Protein AF-A0A947RIH9-F1 (afdb_monomer)

pLDDT: mean 74.1, std 16.76, range [39.69, 95.0]

Foldseek 3Di:
DVVVVVVVVVVVVVVVVVVVVVVVVVVVVVVVVVVVVVVVVVVVVVVVVVVVVVVCVVVVVVVVVVCCCVPVVDDDDPDDDDPPDDPVPPPPPPDDDDDDDDDDDDD

Radius of gyration: 37.32 Å; Cα contacts (8 Å, |Δi|>4): 9; chains: 1; bounding box: 78×44×95 Å

Sequence (107 aa):
MRFRTAVITLLIFVSLSAIHLFIYTQNINLKFKVRELKI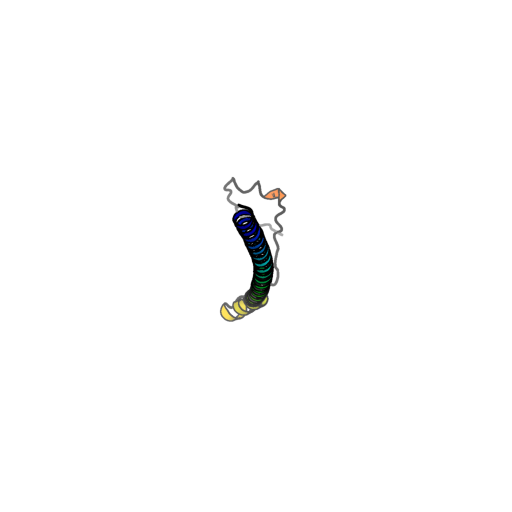QLEQIRSKNRQNGYIVAKKENLISIEQIAMRKLGMVYPEKINYIIVSQDQKQSFVGKGAQITSREPQN

Solvent-accessible surface area (backbone atoms only — not comparable to full-atom values): 6703 Å² total; per-residue (Å²): 113,70,66,63,52,52,53,52,54,50,52,51,55,53,52,52,51,53,52,53,51,51,54,52,50,50,53,52,52,51,53,52,51,54,51,50,51,51,52,53,51,51,53,52,53,51,51,50,52,53,50,50,49,54,48,52,64,68,65,27,62,70,59,49,50,55,46,39,34,71,76,67,68,49,76,84,72,94,71,85,84,80,83,81,76,60,80,88,61,75,79,73,76,88,75,70,94,72,87,84,76,91,77,88,80,87,135

Structure (mmCIF, N/CA/C/O backbone):
data_AF-A0A947RIH9-F1
#
_entry.id   AF-A0A947RIH9-F1
#
loop_
_atom_site.group_PDB
_atom_site.id
_atom_site.type_symbol
_atom_site.label_atom_id
_atom_site.label_alt_id
_atom_site.label_comp_id
_atom_site.label_asym_id
_atom_site.label_entity_id
_atom_site.label_seq_id
_atom_site.pdbx_PDB_ins_code
_atom_site.Cartn_x
_atom_site.Cartn_y
_atom_site.Cartn_z
_atom_site.occupancy
_atom_site.B_iso_or_equiv
_atom_site.auth_seq_id
_atom_site.auth_comp_id
_atom_site.auth_asym_id
_atom_site.auth_atom_id
_atom_site.pdbx_PDB_model_num
ATOM 1 N N . MET A 1 1 ? 34.014 2.894 -47.008 1.00 62.03 1 MET A N 1
ATOM 2 C CA . MET A 1 1 ? 33.035 3.768 -46.311 1.00 62.03 1 MET A CA 1
ATOM 3 C C . MET A 1 1 ? 31.741 3.050 -45.921 1.00 62.03 1 MET A C 1
ATOM 5 O O . MET A 1 1 ? 31.383 3.154 -44.760 1.00 62.03 1 MET A O 1
ATOM 9 N N . ARG A 1 2 ? 31.089 2.274 -46.806 1.00 77.31 2 ARG A N 1
ATOM 10 C CA . ARG A 1 2 ? 29.780 1.620 -46.546 1.00 77.31 2 ARG A CA 1
ATOM 11 C C . ARG A 1 2 ? 29.707 0.711 -45.302 1.00 77.31 2 ARG A C 1
ATOM 13 O O . ARG A 1 2 ? 28.693 0.702 -44.618 1.00 77.31 2 ARG A O 1
ATOM 20 N N . PHE A 1 3 ? 30.785 -0.008 -44.978 1.00 85.19 3 PHE A N 1
ATOM 21 C CA . PHE A 1 3 ? 30.835 -0.885 -43.799 1.00 85.19 3 PHE A CA 1
ATOM 22 C C . PHE A 1 3 ? 30.768 -0.110 -42.474 1.00 85.19 3 PHE A C 1
ATOM 24 O O . PHE A 1 3 ? 30.034 -0.486 -41.569 1.00 85.19 3 PHE A O 1
ATOM 31 N N . ARG A 1 4 ? 31.476 1.024 -42.380 1.00 87.75 4 ARG A N 1
ATOM 32 C CA . ARG A 1 4 ? 31.435 1.887 -41.189 1.00 87.75 4 ARG A CA 1
ATOM 33 C C . ARG A 1 4 ? 30.036 2.446 -40.957 1.00 87.75 4 ARG A C 1
ATOM 35 O O . ARG A 1 4 ? 29.574 2.464 -39.824 1.00 87.75 4 ARG A O 1
ATOM 42 N N . THR A 1 5 ? 29.353 2.851 -42.026 1.00 85.94 5 THR A N 1
ATOM 43 C CA . THR A 1 5 ? 27.972 3.329 -41.947 1.00 85.94 5 THR A CA 1
ATOM 44 C C . THR A 1 5 ? 27.030 2.229 -41.467 1.00 85.94 5 THR A C 1
ATOM 46 O O . THR A 1 5 ? 26.266 2.475 -40.544 1.00 85.94 5 THR A O 1
ATOM 49 N N . ALA A 1 6 ? 27.145 1.006 -41.997 1.00 90.12 6 ALA A N 1
ATOM 50 C CA . ALA A 1 6 ? 26.329 -0.130 -41.558 1.00 90.12 6 ALA A CA 1
ATOM 51 C C . ALA A 1 6 ? 26.517 -0.463 -40.065 1.00 90.12 6 ALA A C 1
ATOM 53 O O . ALA A 1 6 ? 25.540 -0.702 -39.358 1.00 90.12 6 ALA A O 1
ATOM 54 N N . VAL A 1 7 ? 27.757 -0.418 -39.565 1.00 92.94 7 VAL A N 1
ATOM 55 C CA . VAL A 1 7 ? 28.064 -0.648 -38.142 1.00 92.94 7 VAL A CA 1
ATOM 56 C C . VAL A 1 7 ? 27.470 0.449 -37.252 1.00 92.94 7 VAL A C 1
ATOM 58 O O . VAL A 1 7 ? 26.910 0.147 -36.201 1.00 92.94 7 VAL A O 1
ATOM 61 N N . ILE A 1 8 ? 27.536 1.715 -37.675 1.00 92.69 8 ILE A N 1
ATOM 62 C CA . ILE A 1 8 ? 26.932 2.833 -36.934 1.00 92.69 8 ILE A CA 1
ATOM 63 C C . ILE A 1 8 ? 25.406 2.691 -36.895 1.00 92.69 8 ILE A C 1
ATOM 65 O O . ILE A 1 8 ? 24.804 2.845 -35.836 1.00 92.69 8 ILE A O 1
ATOM 69 N N . THR A 1 9 ? 24.774 2.348 -38.019 1.00 91.88 9 THR A N 1
ATOM 70 C CA . THR A 1 9 ? 23.323 2.129 -38.074 1.00 91.88 9 THR A CA 1
ATOM 71 C C . THR A 1 9 ? 22.895 0.974 -37.169 1.00 91.88 9 THR A C 1
ATOM 73 O O . THR A 1 9 ? 21.912 1.104 -36.443 1.00 91.88 9 THR A O 1
ATOM 76 N N . LEU A 1 10 ? 23.659 -0.122 -37.139 1.00 93.25 10 LEU A N 1
ATOM 77 C CA . LEU A 1 10 ? 23.407 -1.243 -36.233 1.00 93.25 10 LEU A CA 1
ATOM 78 C C . LEU A 1 10 ? 23.471 -0.802 -34.762 1.00 93.25 10 LEU A C 1
ATOM 80 O O . LEU A 1 10 ? 22.578 -1.124 -33.981 1.00 93.25 10 LEU A O 1
ATOM 84 N N . LEU A 1 11 ? 24.488 -0.018 -34.396 1.00 94.50 11 LEU A N 1
ATOM 85 C CA . LEU A 1 11 ? 24.644 0.527 -33.045 1.00 94.50 11 LEU A CA 1
ATOM 86 C C . LEU A 1 11 ? 23.455 1.398 -32.623 1.00 94.50 11 LEU A C 1
ATOM 88 O O . LEU A 1 11 ? 23.016 1.314 -31.477 1.00 94.50 11 LEU A O 1
ATOM 92 N N . ILE A 1 12 ? 22.908 2.190 -33.548 1.00 94.19 12 ILE A N 1
ATOM 93 C CA . ILE A 1 12 ? 21.716 3.012 -33.302 1.00 94.19 12 ILE A CA 1
ATOM 94 C C . ILE A 1 12 ? 20.493 2.127 -33.030 1.00 94.19 12 ILE A C 1
ATOM 96 O O . ILE A 1 12 ? 19.746 2.387 -32.092 1.00 94.19 12 ILE A O 1
ATOM 100 N N . PHE A 1 13 ? 20.287 1.053 -33.794 1.00 95.00 13 PHE A N 1
ATOM 101 C CA . PHE A 1 13 ? 19.161 0.142 -33.551 1.00 95.00 13 PHE A CA 1
ATOM 102 C C . PHE A 1 13 ? 19.271 -0.600 -32.215 1.00 95.00 13 PHE A C 1
ATOM 104 O O . PHE A 1 13 ? 18.269 -0.777 -31.515 1.00 95.00 13 PHE A O 1
ATOM 111 N N . VAL A 1 14 ? 20.483 -1.004 -31.834 1.00 94.31 14 VAL A N 1
ATOM 112 C CA . VAL A 1 14 ? 20.732 -1.663 -30.546 1.00 94.31 14 VAL A CA 1
ATOM 113 C C . VAL A 1 14 ? 20.482 -0.701 -29.385 1.00 94.31 14 VAL A C 1
ATOM 115 O O . VAL A 1 14 ? 19.797 -1.069 -28.429 1.00 94.31 14 VAL A O 1
ATOM 118 N N . SER A 1 15 ? 20.967 0.541 -29.470 1.00 92.75 15 SER A N 1
ATOM 119 C CA . SER A 1 15 ? 20.743 1.536 -28.416 1.00 92.75 15 SER A CA 1
ATOM 120 C C . SER A 1 15 ? 19.266 1.910 -28.288 1.00 92.75 15 SER A C 1
ATOM 122 O O . SER A 1 15 ? 18.750 1.986 -27.173 1.00 92.75 15 SER A O 1
ATOM 124 N N . LEU A 1 16 ? 18.551 2.041 -29.409 1.00 94.75 16 LEU A N 1
ATOM 125 C CA . LEU A 1 16 ? 17.115 2.313 -29.412 1.00 94.75 16 LEU A CA 1
ATOM 126 C C . LEU A 1 16 ? 16.321 1.176 -28.753 1.00 94.75 16 LEU A C 1
ATOM 128 O O . LEU A 1 16 ? 15.424 1.425 -27.948 1.00 94.75 16 LEU A O 1
ATOM 132 N N . SER A 1 17 ? 16.701 -0.072 -29.034 1.00 92.56 17 SER A N 1
ATOM 133 C CA . SER A 1 17 ? 16.087 -1.256 -28.421 1.00 92.56 17 SER A CA 1
ATOM 134 C C . SER A 1 17 ? 16.342 -1.314 -26.911 1.00 92.56 17 SER A C 1
ATOM 136 O O . SER A 1 17 ? 15.425 -1.589 -26.135 1.00 92.56 17 SER A O 1
ATOM 138 N N . ALA A 1 18 ? 17.564 -0.992 -26.476 1.00 91.38 18 ALA A N 1
ATOM 139 C CA . ALA A 1 18 ? 17.920 -0.933 -25.060 1.00 91.38 18 ALA A CA 1
ATOM 140 C C . ALA A 1 18 ? 17.126 0.150 -24.308 1.00 91.38 18 ALA A C 1
ATOM 142 O O . ALA A 1 18 ? 16.594 -0.113 -23.228 1.00 91.38 18 ALA A O 1
ATOM 143 N N . ILE A 1 19 ? 16.981 1.343 -24.895 1.00 93.38 19 ILE A N 1
ATOM 144 C CA . ILE A 1 19 ? 16.179 2.439 -24.328 1.00 93.38 19 ILE A CA 1
ATOM 145 C C . ILE A 1 19 ? 14.711 2.024 -24.204 1.00 93.38 19 ILE A C 1
ATOM 147 O O . ILE A 1 19 ? 14.095 2.231 -23.156 1.00 93.38 19 ILE A O 1
ATOM 151 N N . HIS A 1 20 ? 14.155 1.403 -25.245 1.00 90.75 20 HIS A N 1
ATOM 152 C CA . HIS A 1 20 ? 12.770 0.947 -25.235 1.00 90.75 20 HIS A CA 1
ATOM 153 C C . HIS A 1 20 ? 12.518 -0.065 -24.105 1.00 90.75 20 HIS A C 1
ATOM 155 O O . HIS A 1 20 ? 11.553 0.064 -23.348 1.00 90.75 20 HIS A O 1
ATOM 161 N N . LEU A 1 21 ? 13.420 -1.037 -23.935 1.00 89.19 21 LEU A N 1
ATOM 162 C CA . LEU A 1 21 ? 13.330 -2.027 -22.862 1.00 89.19 21 LEU A CA 1
ATOM 163 C C . LEU A 1 21 ? 13.472 -1.392 -21.471 1.00 89.19 21 LEU A C 1
ATOM 165 O O . LEU A 1 21 ? 12.737 -1.757 -20.549 1.00 89.19 21 LEU A O 1
ATOM 169 N N . PHE A 1 22 ? 14.372 -0.420 -21.319 1.00 91.19 22 PHE A N 1
ATOM 170 C CA . PHE A 1 22 ? 14.559 0.306 -20.065 1.00 91.19 22 PHE A CA 1
ATOM 171 C C . PHE A 1 22 ? 13.287 1.058 -19.650 1.00 91.19 22 PHE A C 1
ATOM 173 O O . PHE A 1 22 ? 12.820 0.904 -18.520 1.00 91.19 22 PHE A O 1
ATOM 180 N N . ILE A 1 23 ? 12.671 1.805 -20.572 1.00 86.38 23 ILE A N 1
ATOM 181 C CA . ILE A 1 23 ? 11.420 2.539 -20.315 1.00 86.38 23 ILE A CA 1
ATOM 182 C C . ILE A 1 23 ? 10.286 1.572 -19.955 1.00 86.38 23 ILE A C 1
ATOM 184 O O . ILE A 1 23 ? 9.529 1.814 -19.011 1.00 86.38 23 ILE A O 1
ATOM 188 N N . TYR A 1 24 ? 10.170 0.458 -20.679 1.00 85.62 24 TYR A N 1
ATOM 189 C CA . TYR A 1 24 ? 9.141 -0.547 -20.421 1.00 85.62 24 TYR A CA 1
ATOM 190 C C . TYR A 1 24 ? 9.294 -1.180 -19.031 1.00 85.62 24 TYR A C 1
ATOM 192 O O . TYR A 1 24 ? 8.328 -1.281 -18.272 1.00 85.62 24 TYR A O 1
ATOM 200 N N . THR A 1 25 ? 10.528 -1.521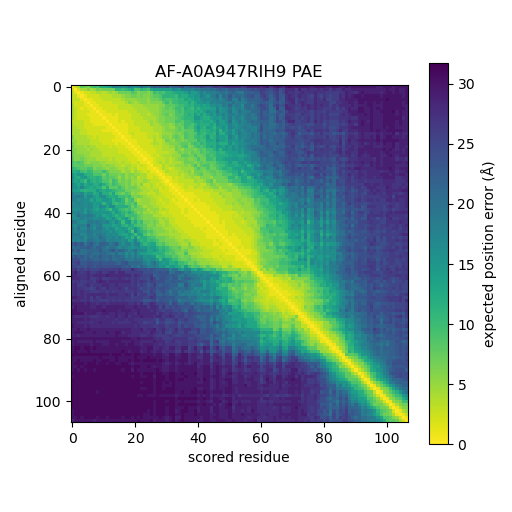 -18.659 1.00 84.50 25 THR A N 1
ATOM 201 C CA . THR A 1 25 ? 10.858 -2.097 -17.350 1.00 84.50 25 THR A CA 1
ATOM 202 C C . THR A 1 25 ? 10.555 -1.121 -16.216 1.00 84.50 25 THR A C 1
ATOM 204 O O . THR A 1 25 ? 9.928 -1.507 -15.229 1.00 84.50 25 THR A O 1
ATOM 207 N N . GLN A 1 26 ? 10.917 0.157 -16.369 1.00 83.12 26 GLN A N 1
ATOM 208 C CA . GLN A 1 26 ? 10.606 1.187 -15.376 1.00 83.12 26 GLN A CA 1
ATOM 209 C C . GLN A 1 26 ? 9.098 1.363 -15.195 1.00 83.12 26 GLN A C 1
ATOM 211 O O . GLN A 1 26 ? 8.620 1.406 -14.065 1.00 83.12 26 GLN A O 1
ATOM 216 N N . ASN A 1 27 ? 8.329 1.384 -16.286 1.00 80.44 27 ASN A N 1
ATOM 217 C CA . ASN A 1 27 ? 6.871 1.475 -16.221 1.00 80.44 27 ASN A CA 1
ATOM 218 C C . ASN A 1 27 ? 6.233 0.286 -15.491 1.00 80.44 27 ASN A C 1
ATOM 220 O O . ASN A 1 27 ? 5.298 0.472 -14.708 1.00 80.44 27 ASN A O 1
ATOM 224 N N . ILE A 1 28 ? 6.731 -0.931 -15.720 1.00 79.25 28 ILE A N 1
ATOM 225 C CA . ILE A 1 28 ? 6.263 -2.122 -15.004 1.00 79.25 28 ILE A CA 1
ATOM 226 C C . ILE A 1 28 ? 6.578 -2.002 -13.511 1.00 79.25 28 ILE A C 1
ATOM 228 O O . ILE A 1 28 ? 5.675 -2.145 -12.685 1.00 79.25 28 ILE A O 1
ATOM 232 N N . ASN A 1 29 ? 7.824 -1.675 -13.163 1.00 81.19 29 ASN A N 1
ATOM 233 C CA . ASN A 1 29 ? 8.238 -1.519 -11.769 1.00 81.19 29 ASN A CA 1
ATOM 234 C C . ASN A 1 29 ? 7.429 -0.435 -11.049 1.00 81.19 29 ASN A C 1
ATOM 236 O O . ASN A 1 29 ? 7.006 -0.624 -9.909 1.00 81.19 29 ASN A O 1
ATOM 240 N N . LEU A 1 30 ? 7.146 0.679 -11.728 1.00 73.75 30 LEU A N 1
ATOM 241 C CA . LEU A 1 30 ? 6.345 1.763 -11.173 1.00 73.75 30 LEU A CA 1
ATOM 242 C C . LEU A 1 30 ? 4.909 1.309 -10.882 1.00 73.75 30 LEU A C 1
ATOM 244 O O . LEU A 1 30 ? 4.382 1.590 -9.807 1.00 73.75 30 LEU A O 1
ATOM 248 N N . LYS A 1 31 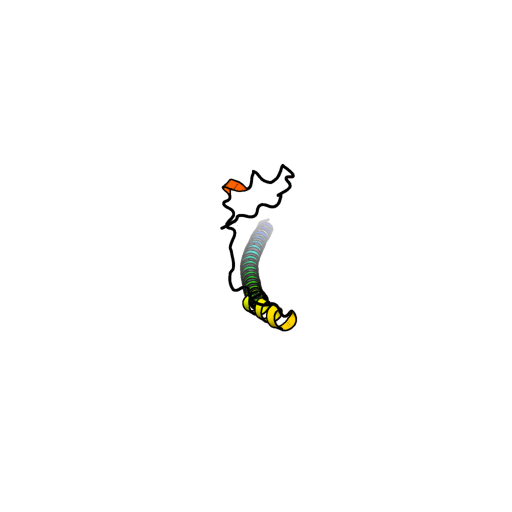? 4.287 0.548 -11.794 1.00 77.94 31 LYS A N 1
ATOM 249 C CA . LYS A 1 31 ? 2.946 -0.024 -11.581 1.00 77.94 31 LYS A CA 1
ATOM 250 C C . LYS A 1 31 ? 2.914 -0.989 -10.397 1.00 77.94 31 LYS A C 1
ATOM 252 O O . LYS A 1 31 ? 1.986 -0.914 -9.589 1.00 77.94 31 LYS A O 1
ATOM 257 N N . PHE A 1 32 ? 3.914 -1.862 -10.270 1.00 82.56 32 PHE A N 1
ATOM 258 C CA . PHE A 1 32 ? 4.013 -2.782 -9.135 1.00 82.56 32 PHE A CA 1
ATOM 259 C C . PHE A 1 32 ? 4.194 -2.037 -7.816 1.00 82.56 32 PHE A C 1
ATOM 261 O O . PHE A 1 32 ? 3.436 -2.283 -6.880 1.00 82.56 32 PHE A O 1
ATOM 268 N N . LYS A 1 33 ? 5.100 -1.056 -7.772 1.00 80.81 33 LYS A N 1
ATOM 269 C CA . LYS A 1 33 ? 5.343 -0.241 -6.579 1.00 80.81 33 LYS A CA 1
ATOM 270 C C . LYS A 1 33 ? 4.089 0.521 -6.149 1.00 80.81 33 LYS A C 1
ATOM 272 O O . LYS A 1 33 ? 3.732 0.513 -4.978 1.00 80.81 33 LYS A O 1
ATOM 277 N N . VAL A 1 34 ? 3.353 1.117 -7.089 1.00 84.19 34 VAL A N 1
ATOM 278 C CA . VAL A 1 34 ? 2.077 1.794 -6.788 1.00 84.19 34 VAL A CA 1
ATOM 279 C C . VAL A 1 34 ? 1.039 0.819 -6.229 1.00 84.19 34 VAL A C 1
ATOM 281 O O . VAL A 1 34 ? 0.333 1.153 -5.277 1.00 84.19 34 VAL A O 1
ATOM 284 N N . ARG A 1 35 ? 0.927 -0.384 -6.802 1.00 85.88 35 ARG A N 1
ATOM 285 C CA . ARG A 1 35 ? 0.003 -1.410 -6.304 1.00 85.88 35 ARG A CA 1
ATOM 286 C C . ARG A 1 35 ? 0.373 -1.852 -4.890 1.00 85.88 35 ARG A C 1
ATOM 288 O O . ARG A 1 35 ? -0.50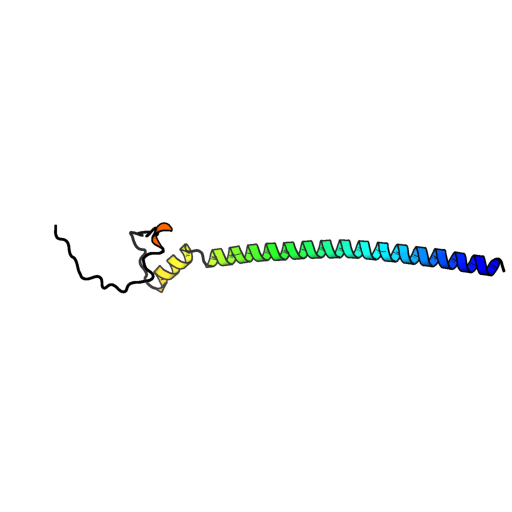8 -1.933 -4.042 1.00 85.88 35 ARG A O 1
ATOM 295 N N . GLU A 1 36 ? 1.651 -2.097 -4.637 1.00 88.62 36 GLU A N 1
ATOM 296 C CA . GLU A 1 36 ? 2.151 -2.474 -3.317 1.00 88.62 36 GLU A CA 1
ATOM 297 C C . GLU A 1 36 ? 1.870 -1.381 -2.278 1.00 88.62 36 GLU A C 1
ATOM 299 O O . GLU A 1 36 ? 1.297 -1.668 -1.229 1.00 88.62 36 GLU A O 1
ATOM 304 N N . LEU A 1 37 ? 2.157 -0.115 -2.602 1.00 86.31 37 LEU A N 1
ATOM 305 C CA . LEU A 1 37 ? 1.859 1.019 -1.722 1.00 86.31 37 LEU A CA 1
ATOM 306 C C . LEU A 1 37 ? 0.361 1.128 -1.404 1.00 86.31 37 LEU A C 1
ATOM 308 O O . LEU A 1 37 ? -0.004 1.418 -0.266 1.00 86.31 37 LEU A O 1
ATOM 312 N N . LYS A 1 38 ? -0.521 0.875 -2.381 1.00 86.62 38 LYS A N 1
ATOM 313 C CA . LYS A 1 38 ? -1.975 0.848 -2.141 1.00 86.62 38 LYS A CA 1
ATOM 314 C C . LYS A 1 38 ? -2.373 -0.262 -1.170 1.00 86.62 38 LYS A C 1
ATOM 316 O O . LYS A 1 38 ? -3.154 -0.003 -0.258 1.00 86.62 38 LYS A O 1
ATOM 321 N N . ILE A 1 39 ? -1.814 -1.461 -1.331 1.00 89.56 39 ILE A N 1
ATOM 322 C CA . ILE A 1 39 ? -2.075 -2.593 -0.430 1.00 89.56 39 ILE A CA 1
ATOM 323 C C . ILE A 1 39 ? -1.600 -2.263 0.991 1.00 89.56 39 ILE A C 1
ATOM 325 O O . ILE A 1 39 ? -2.350 -2.445 1.949 1.00 89.56 39 ILE A O 1
ATOM 329 N N . GLN A 1 40 ? -0.389 -1.719 1.139 1.00 89.81 40 GLN A N 1
ATOM 330 C CA . GLN A 1 40 ? 0.142 -1.316 2.444 1.00 89.81 40 GLN A CA 1
ATOM 331 C C . GLN A 1 40 ? -0.732 -0.239 3.108 1.00 89.81 40 GLN A C 1
ATOM 333 O O . GLN A 1 40 ? -1.019 -0.312 4.304 1.00 89.81 40 GLN A O 1
ATOM 338 N N . LEU A 1 41 ? -1.220 0.736 2.335 1.00 91.62 41 LEU A N 1
ATOM 339 C CA . LEU A 1 41 ? -2.122 1.771 2.840 1.00 91.62 41 LEU A CA 1
ATOM 340 C C . LEU A 1 41 ? -3.454 1.188 3.335 1.00 91.62 41 LEU A C 1
ATOM 342 O O . LEU A 1 41 ? -3.942 1.580 4.397 1.00 91.62 41 LEU A O 1
ATOM 346 N N . GLU A 1 42 ? -4.043 0.247 2.596 1.00 90.12 42 GLU A N 1
ATOM 347 C CA . GLU A 1 42 ? -5.272 -0.433 3.016 1.00 90.12 42 GLU A CA 1
ATOM 348 C C . GLU A 1 42 ? -5.070 -1.247 4.296 1.00 90.12 42 GLU A C 1
ATOM 350 O O . GLU A 1 42 ? -5.909 -1.186 5.199 1.00 90.12 42 GLU A O 1
ATOM 355 N N . GLN A 1 43 ? -3.935 -1.937 4.427 1.00 91.94 43 GLN A N 1
ATOM 356 C CA . GLN A 1 43 ? -3.577 -2.658 5.649 1.00 91.94 43 GLN A CA 1
ATOM 357 C C . GLN A 1 43 ? -3.460 -1.714 6.851 1.00 91.94 43 GLN A C 1
ATOM 359 O O . GLN A 1 43 ? -4.036 -1.989 7.906 1.00 91.94 43 GLN A O 1
ATOM 364 N N . ILE A 1 44 ? -2.784 -0.571 6.694 1.00 91.56 44 ILE A N 1
ATOM 365 C CA . ILE A 1 44 ? -2.667 0.444 7.751 1.00 91.56 44 ILE A CA 1
ATOM 366 C C . ILE A 1 44 ? -4.044 0.995 8.126 1.00 91.56 44 ILE A C 1
ATOM 368 O O . ILE A 1 44 ? -4.373 1.088 9.308 1.00 91.56 44 ILE A O 1
ATOM 372 N N . ARG A 1 45 ? -4.887 1.324 7.140 1.00 90.25 45 ARG A N 1
ATOM 373 C CA . ARG A 1 45 ? -6.245 1.827 7.389 1.00 90.25 45 ARG A CA 1
ATOM 374 C C . ARG A 1 45 ? -7.103 0.796 8.126 1.00 90.25 45 ARG A C 1
ATOM 376 O O . ARG A 1 45 ? -7.823 1.169 9.052 1.00 90.25 45 ARG A O 1
ATOM 383 N N . SER A 1 46 ? -7.020 -0.476 7.742 1.00 92.06 46 SER A N 1
ATOM 384 C CA . SER A 1 46 ? -7.704 -1.576 8.430 1.00 92.06 46 SER A CA 1
ATOM 385 C C . SER A 1 46 ? -7.236 -1.696 9.882 1.00 92.06 46 SER A C 1
ATOM 387 O O . SER A 1 46 ? -8.053 -1.683 10.804 1.00 92.06 46 SER A O 1
ATOM 389 N N . LYS A 1 47 ? -5.917 -1.684 10.103 1.00 91.12 47 LYS A N 1
ATOM 390 C CA . LYS A 1 47 ? -5.319 -1.743 11.441 1.00 91.12 47 LYS A CA 1
ATOM 391 C C . LYS A 1 47 ? -5.733 -0.554 12.311 1.00 91.12 47 LYS A C 1
ATOM 393 O O . LYS A 1 47 ? -6.086 -0.739 13.472 1.00 91.12 47 LYS A O 1
ATOM 398 N N . ASN A 1 48 ? -5.779 0.652 11.748 1.00 89.31 48 ASN A N 1
ATOM 399 C CA . ASN A 1 48 ? -6.273 1.835 12.454 1.00 89.31 48 ASN A CA 1
ATOM 400 C C . ASN A 1 48 ? -7.753 1.715 12.827 1.00 89.31 48 ASN A C 1
ATOM 402 O O . ASN A 1 48 ? -8.118 2.071 13.944 1.00 89.31 48 ASN A O 1
ATOM 406 N N . ARG A 1 49 ? -8.607 1.178 11.944 1.00 86.19 49 ARG A N 1
ATOM 407 C CA . ARG A 1 49 ? -10.017 0.913 12.279 1.00 86.19 49 ARG A CA 1
ATOM 408 C C . ARG A 1 49 ? -10.150 -0.097 13.416 1.00 86.19 49 ARG A C 1
ATOM 410 O O . ARG A 1 49 ? -10.929 0.131 14.336 1.00 86.19 49 ARG A O 1
ATOM 417 N N . GLN A 1 50 ? -9.376 -1.177 13.378 1.00 89.88 50 GLN A N 1
ATOM 418 C CA . GLN A 1 50 ? -9.373 -2.184 14.437 1.00 89.88 50 GLN A CA 1
ATOM 419 C C . GLN A 1 50 ? -8.912 -1.590 15.775 1.00 89.88 50 GLN A C 1
ATOM 421 O O . GLN A 1 50 ? -9.560 -1.805 16.797 1.00 89.88 50 GLN A O 1
ATOM 426 N N . ASN A 1 51 ? -7.845 -0.790 15.770 1.00 84.00 51 ASN A N 1
ATOM 427 C CA . ASN A 1 51 ? -7.382 -0.083 16.961 1.00 84.00 51 ASN A CA 1
ATOM 428 C C . ASN A 1 51 ? -8.434 0.904 17.480 1.00 84.00 51 ASN A C 1
ATOM 430 O O . ASN A 1 51 ? -8.684 0.937 18.680 1.00 84.00 51 ASN A O 1
ATOM 434 N N . GLY A 1 52 ? -9.093 1.650 16.589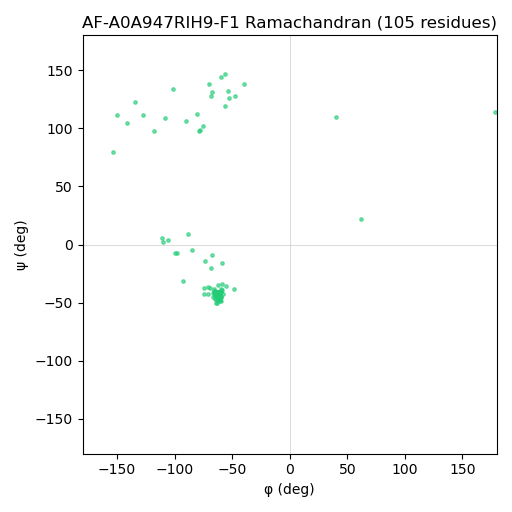 1.00 83.62 52 GLY A N 1
ATOM 435 C CA . GLY A 1 52 ? -10.201 2.537 16.943 1.00 83.62 52 GLY A CA 1
ATOM 436 C C . GLY A 1 52 ? -11.349 1.788 17.620 1.00 83.62 52 GLY A C 1
ATOM 437 O O . GLY A 1 52 ? -11.840 2.231 18.650 1.00 83.62 52 GLY A O 1
ATOM 438 N N . TYR A 1 53 ? -11.715 0.606 17.116 1.00 80.50 53 TYR A N 1
ATOM 439 C CA . TYR A 1 53 ? -12.705 -0.257 17.763 1.00 80.50 53 TYR A CA 1
ATOM 440 C C . TYR A 1 53 ? -12.252 -0.729 19.153 1.00 80.50 53 TYR A C 1
ATOM 442 O O . TYR A 1 53 ? -13.039 -0.720 20.096 1.00 80.50 53 TYR A O 1
ATOM 450 N N . ILE A 1 54 ? -10.984 -1.119 19.310 1.00 82.81 54 ILE A N 1
ATOM 451 C CA . ILE A 1 54 ? -10.436 -1.544 20.607 1.00 82.81 54 ILE A CA 1
ATOM 452 C C . ILE A 1 54 ? -10.458 -0.390 2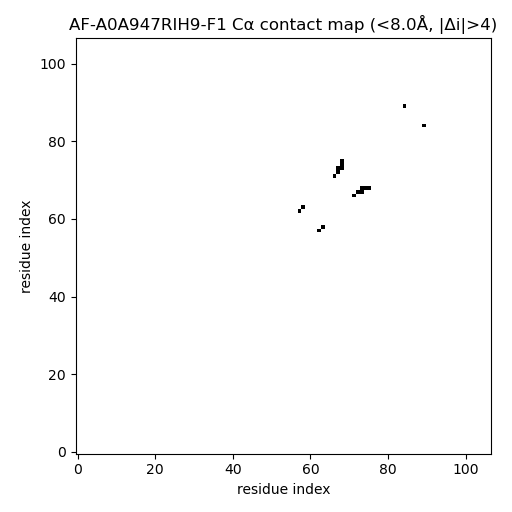1.615 1.00 82.81 54 ILE A C 1
ATOM 454 O O . ILE A 1 54 ? -10.843 -0.602 22.765 1.00 82.81 54 ILE A O 1
ATOM 458 N N . VAL A 1 55 ? -10.065 0.815 21.196 1.00 82.62 55 VAL A N 1
ATOM 459 C CA . VAL A 1 55 ? -10.113 2.018 22.037 1.00 82.62 55 VAL A CA 1
ATOM 460 C C . VAL A 1 55 ? -11.555 2.341 22.402 1.00 82.62 55 VAL A C 1
ATOM 462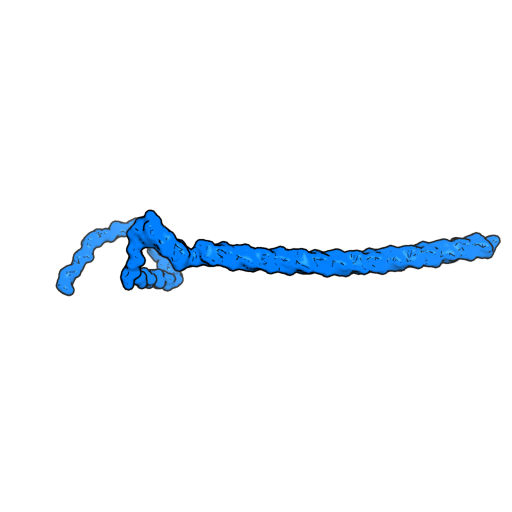 O O . VAL A 1 55 ? -11.853 2.407 23.584 1.00 82.62 55 VAL A O 1
ATOM 465 N N . ALA A 1 56 ? -12.472 2.397 21.436 1.00 76.31 56 ALA A N 1
ATOM 466 C CA . ALA A 1 56 ? -13.890 2.645 21.699 1.00 76.31 56 ALA A CA 1
ATOM 467 C C . ALA A 1 56 ? -14.515 1.591 22.630 1.00 76.31 56 ALA A C 1
ATOM 469 O O . ALA A 1 56 ? -15.369 1.909 23.451 1.00 76.31 56 ALA A O 1
ATOM 470 N N . LYS A 1 57 ? -14.073 0.330 22.550 1.00 75.00 57 LYS A N 1
ATOM 471 C CA . LYS A 1 57 ? -14.498 -0.732 23.471 1.00 75.00 57 LYS A CA 1
ATOM 472 C C . LYS A 1 57 ? -13.962 -0.519 24.889 1.00 75.00 57 LYS A C 1
ATOM 474 O O . LYS A 1 57 ? -14.672 -0.828 25.840 1.00 75.00 57 LYS A O 1
ATOM 479 N N . LYS A 1 58 ? -12.728 -0.026 25.038 1.00 71.19 58 LYS A N 1
ATOM 480 C CA . LYS A 1 58 ? -12.126 0.306 26.342 1.00 71.19 58 LYS A CA 1
ATOM 481 C C . LYS A 1 58 ? -12.701 1.587 26.945 1.00 71.19 58 LYS A C 1
ATOM 483 O O . LYS A 1 58 ? -12.880 1.653 28.152 1.00 71.19 58 LYS A O 1
ATOM 488 N N . GLU A 1 59 ? -12.983 2.578 26.110 1.00 68.38 59 GLU A N 1
ATOM 489 C CA . GLU A 1 59 ? -13.578 3.862 26.485 1.00 68.38 59 GLU A CA 1
ATOM 490 C C . GLU A 1 59 ? -15.109 3.822 26.477 1.00 68.38 59 GLU A C 1
ATOM 492 O O . GLU A 1 59 ? -15.761 4.857 26.597 1.00 68.38 59 GLU A O 1
ATOM 497 N N . ASN A 1 60 ? -15.705 2.636 26.331 1.00 72.50 60 ASN A N 1
ATOM 498 C CA . ASN A 1 60 ? -17.149 2.488 26.343 1.00 72.50 60 ASN A CA 1
ATOM 499 C C . ASN A 1 60 ? -17.686 3.075 27.656 1.00 72.50 60 ASN A C 1
ATOM 501 O O . ASN A 1 60 ? -17.329 2.588 28.734 1.00 72.50 60 ASN A O 1
ATOM 505 N N . LEU A 1 61 ? -18.537 4.103 27.553 1.00 66.69 61 LEU A N 1
ATOM 506 C CA . LEU A 1 61 ? -19.113 4.816 28.696 1.00 66.69 61 LEU A CA 1
ATOM 507 C C . LEU A 1 61 ? -19.679 3.853 29.739 1.00 66.69 61 LEU A C 1
ATOM 509 O O . LEU A 1 61 ? -19.440 4.048 30.920 1.00 66.69 61 LEU A O 1
ATOM 513 N N . ILE A 1 62 ? -20.310 2.760 29.308 1.00 68.19 62 ILE A N 1
ATOM 514 C CA . ILE A 1 62 ? -20.882 1.745 30.202 1.00 68.19 62 ILE A CA 1
ATOM 515 C C . ILE A 1 62 ? -19.794 1.103 31.073 1.00 68.19 62 ILE A C 1
ATOM 517 O O . ILE A 1 62 ? -19.982 0.879 32.266 1.00 68.19 62 ILE A O 1
ATOM 521 N N . SER A 1 63 ? -18.633 0.798 30.491 1.00 68.19 63 SER A N 1
ATOM 522 C CA . SER A 1 63 ? -17.512 0.234 31.246 1.00 68.19 63 SER A CA 1
ATOM 523 C C . SER A 1 63 ? -16.868 1.260 32.178 1.00 68.19 63 SER A C 1
ATOM 525 O O . SER A 1 63 ? -16.511 0.908 33.302 1.00 68.19 63 SER A O 1
ATOM 527 N N . ILE A 1 64 ? -16.782 2.526 31.759 1.00 69.12 64 ILE A N 1
ATOM 528 C CA . ILE A 1 64 ? -16.286 3.625 32.598 1.00 69.12 64 ILE A CA 1
ATOM 529 C C . ILE A 1 64 ? -17.235 3.857 33.781 1.00 69.12 64 ILE A C 1
ATOM 531 O O . ILE A 1 64 ? -16.778 3.902 34.920 1.00 69.12 64 ILE A O 1
ATOM 535 N N . GLU A 1 65 ? -18.542 3.919 33.537 1.00 69.12 65 GLU A N 1
ATOM 536 C CA . GLU A 1 65 ? -19.587 4.052 34.556 1.00 69.12 65 GLU A CA 1
ATOM 537 C C . GLU A 1 65 ? -19.545 2.885 35.542 1.00 69.12 65 GLU A C 1
ATOM 539 O O . GLU A 1 65 ? -19.474 3.104 36.747 1.00 69.12 65 GLU A O 1
ATOM 544 N N . GLN A 1 66 ? -19.479 1.639 35.065 1.00 72.12 66 GLN A N 1
ATOM 545 C CA . GLN A 1 66 ? -19.381 0.470 35.945 1.00 72.12 66 GLN A CA 1
ATOM 546 C C . GLN A 1 66 ? -18.108 0.462 36.799 1.00 72.12 66 GLN A C 1
ATOM 548 O O . GLN A 1 66 ? -18.135 -0.024 37.934 1.00 72.12 66 GLN A O 1
ATOM 553 N N . ILE A 1 67 ? -16.985 0.952 36.265 1.00 75.50 67 ILE A N 1
ATOM 554 C CA . ILE A 1 67 ? -15.735 1.092 37.019 1.00 75.50 67 ILE A CA 1
ATOM 555 C C . ILE A 1 67 ? -15.859 2.226 38.041 1.00 75.50 67 ILE A C 1
ATOM 557 O O . ILE A 1 67 ? -15.437 2.042 39.180 1.00 75.50 67 ILE A O 1
ATOM 561 N N . ALA A 1 68 ? -16.456 3.360 37.675 1.00 73.12 68 ALA A N 1
ATOM 562 C CA . ALA A 1 68 ? -16.678 4.491 38.570 1.00 73.12 68 ALA A CA 1
ATOM 563 C C . ALA A 1 68 ? -17.625 4.126 39.726 1.00 73.12 68 ALA A C 1
ATOM 565 O O . ALA A 1 68 ? -17.306 4.389 40.885 1.00 73.12 68 ALA A O 1
ATOM 566 N N . MET A 1 69 ? -18.721 3.417 39.448 1.00 77.12 69 MET A N 1
ATOM 567 C CA . MET A 1 69 ? -19.632 2.919 40.481 1.00 77.12 69 MET A CA 1
ATOM 568 C C . MET A 1 69 ? -18.930 1.933 41.428 1.00 77.12 69 MET A C 1
ATOM 570 O O . MET A 1 69 ? -19.058 2.051 42.643 1.00 77.12 69 MET A O 1
ATOM 574 N N . ARG A 1 70 ? -18.130 0.989 40.899 1.00 78.12 70 ARG A N 1
ATOM 575 C CA . ARG A 1 70 ? -17.442 -0.023 41.728 1.00 78.12 70 ARG A CA 1
ATOM 576 C C . ARG A 1 70 ? -16.242 0.501 42.511 1.00 78.12 70 ARG A C 1
ATOM 578 O O . ARG A 1 70 ? -16.049 0.081 43.644 1.00 78.12 70 ARG A O 1
ATOM 585 N N . LYS A 1 71 ? -15.388 1.329 41.902 1.00 78.56 71 LYS A N 1
ATOM 586 C CA . LYS A 1 71 ? -14.122 1.770 42.518 1.00 78.56 71 LYS A CA 1
ATOM 587 C C . LYS A 1 71 ? -14.243 3.078 43.282 1.00 78.56 71 LYS A C 1
ATOM 589 O O . LYS A 1 71 ? -13.494 3.278 44.229 1.00 78.56 71 LYS A O 1
ATOM 594 N N . LEU A 1 72 ? -15.126 3.969 42.841 1.00 78.44 72 LEU A N 1
ATOM 595 C CA . LEU A 1 72 ? -15.258 5.315 43.399 1.00 78.44 72 LEU A CA 1
ATOM 596 C C . LEU A 1 72 ? -16.561 5.483 44.190 1.00 78.44 72 LEU A C 1
ATOM 598 O O . LEU A 1 72 ? -16.824 6.574 44.682 1.00 78.44 72 LEU A O 1
ATOM 602 N N . GLY A 1 73 ? -17.375 4.425 44.310 1.00 78.00 73 GLY A N 1
ATOM 603 C CA . GLY A 1 73 ? -18.645 4.463 45.038 1.00 78.00 73 GLY A CA 1
ATOM 604 C C . GLY A 1 73 ? -19.649 5.457 44.451 1.00 78.00 73 GLY A C 1
ATOM 605 O O . GLY A 1 73 ? -20.528 5.930 45.165 1.00 78.00 73 GLY A O 1
ATOM 606 N N . MET A 1 74 ? -19.499 5.822 43.173 1.00 72.75 74 MET A N 1
ATOM 607 C CA . MET A 1 74 ? -20.396 6.776 42.527 1.00 72.75 74 MET A CA 1
ATOM 608 C C . MET A 1 74 ? -21.781 6.160 42.328 1.00 72.75 74 MET A C 1
ATOM 610 O O . MET A 1 74 ? -21.907 5.008 41.916 1.00 72.75 74 MET A O 1
ATOM 614 N N . VAL A 1 75 ? -22.822 6.949 42.581 1.00 72.44 75 VAL A N 1
ATOM 615 C CA . VAL A 1 75 ? -24.218 6.578 42.330 1.00 72.44 75 VAL A CA 1
ATOM 616 C C . VAL A 1 75 ? -24.670 7.251 41.040 1.00 72.44 75 VAL A C 1
ATOM 618 O O . VAL A 1 75 ? -24.396 8.433 40.827 1.00 72.44 75 VAL A O 1
ATOM 621 N N . TYR A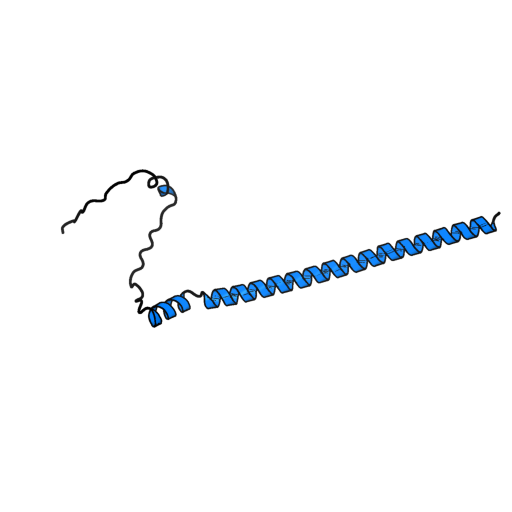 1 76 ? -25.338 6.494 40.168 1.00 66.50 76 TYR A N 1
ATOM 622 C CA . TYR A 1 76 ? -25.874 7.037 38.925 1.00 66.50 76 TYR A CA 1
ATOM 623 C C . TYR A 1 76 ? -27.030 8.001 39.238 1.00 66.50 76 TYR A C 1
ATOM 625 O O . TYR A 1 76 ? -27.935 7.618 39.981 1.00 66.50 76 TYR A O 1
ATOM 633 N N . PRO A 1 77 ? -27.026 9.238 38.719 1.00 67.75 77 PRO A N 1
ATOM 634 C CA . PRO A 1 77 ? -28.086 10.196 39.011 1.00 67.75 77 PRO A CA 1
ATOM 635 C C . PRO A 1 77 ? -29.416 9.749 38.387 1.00 67.75 77 PRO A C 1
ATOM 637 O O . PRO A 1 77 ? -29.484 9.447 37.199 1.00 67.75 77 PRO A O 1
ATOM 640 N N . GLU A 1 78 ? -30.496 9.757 39.174 1.00 70.81 78 GLU A N 1
ATOM 641 C CA . GLU A 1 78 ? -31.843 9.359 38.719 1.00 70.81 78 GLU A CA 1
ATOM 642 C C . GLU A 1 78 ? -32.460 10.338 37.705 1.00 70.81 78 GLU A C 1
ATOM 644 O O . GLU A 1 78 ? -33.379 9.986 36.965 1.00 70.81 78 GLU A O 1
ATOM 649 N N . LYS A 1 79 ? -31.965 11.581 37.662 1.00 60.72 79 LYS A N 1
ATOM 650 C CA . LYS A 1 79 ? -32.416 12.626 36.738 1.00 60.72 79 LYS A CA 1
ATOM 651 C C . LYS A 1 79 ? -31.217 13.341 36.130 1.00 60.72 79 LYS A C 1
ATOM 653 O O . LYS A 1 79 ? -30.405 13.919 36.849 1.00 60.72 79 LYS A O 1
ATOM 658 N N . ILE A 1 80 ? -31.142 13.340 34.801 1.00 66.62 80 ILE A N 1
ATOM 659 C CA . ILE A 1 80 ? -30.139 14.087 34.039 1.00 66.62 80 ILE A CA 1
ATOM 660 C C . ILE A 1 80 ? -30.848 15.261 33.362 1.00 66.62 80 ILE A C 1
ATOM 662 O O . ILE A 1 80 ? -31.630 15.073 32.432 1.00 66.62 80 ILE A O 1
ATOM 666 N N . ASN A 1 81 ? -30.584 16.479 33.838 1.00 64.56 81 ASN A N 1
ATOM 667 C CA . ASN A 1 81 ? -31.091 17.701 33.215 1.00 64.56 81 ASN A CA 1
ATOM 668 C C . ASN A 1 81 ? -30.082 18.196 32.174 1.00 64.56 81 ASN A C 1
ATOM 670 O O . ASN A 1 81 ? -29.029 18.731 32.520 1.00 64.56 81 ASN A O 1
ATOM 674 N N . TYR A 1 82 ? -30.404 18.026 30.893 1.00 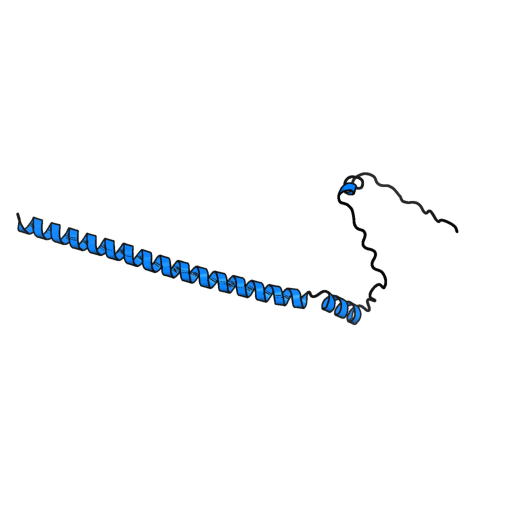56.12 82 TYR A N 1
ATOM 675 C CA . TYR A 1 82 ? -29.594 18.554 29.798 1.00 56.12 82 TYR A CA 1
ATOM 676 C C . TYR A 1 82 ? -29.906 20.039 29.592 1.00 56.12 82 TYR A C 1
ATOM 678 O O . TYR A 1 82 ? -30.996 20.399 29.150 1.00 56.12 82 TYR A O 1
ATOM 686 N N . ILE A 1 83 ? -28.941 20.914 29.885 1.00 67.38 83 ILE A N 1
ATOM 687 C CA . ILE A 1 83 ? -29.032 22.329 29.513 1.00 67.38 83 ILE A CA 1
ATOM 688 C C . ILE A 1 83 ? -28.666 22.435 28.030 1.00 67.38 83 ILE A C 1
ATOM 690 O O . ILE A 1 83 ? -27.491 22.450 27.662 1.00 67.38 83 ILE A O 1
ATOM 694 N N . ILE A 1 84 ? -29.678 22.477 27.164 1.00 60.94 84 ILE A N 1
ATOM 695 C CA . ILE A 1 84 ? -29.487 22.732 25.735 1.00 60.94 84 ILE A CA 1
ATOM 696 C C . ILE A 1 84 ? -29.267 24.237 25.569 1.00 60.94 84 ILE A C 1
ATOM 698 O O . ILE A 1 84 ? -30.211 25.024 25.563 1.00 60.94 84 ILE A O 1
ATOM 702 N N . VAL A 1 85 ? -28.005 24.651 25.461 1.00 60.75 85 VAL A N 1
ATOM 703 C CA . VAL A 1 85 ? -27.664 26.044 25.155 1.00 60.75 85 VAL A CA 1
ATOM 704 C C . VAL A 1 85 ? -27.923 26.275 23.666 1.00 60.75 85 VAL A C 1
ATOM 706 O O . VAL A 1 85 ? -27.125 25.861 22.824 1.00 60.75 85 VAL A O 1
ATOM 709 N N . SER A 1 86 ? -29.046 26.925 23.343 1.00 59.53 86 SER A N 1
ATOM 710 C CA . SER A 1 86 ? -29.286 27.469 22.002 1.00 59.53 86 SER A CA 1
ATOM 711 C C . SER A 1 86 ? -28.115 28.379 21.610 1.00 59.53 86 SER A C 1
ATOM 713 O O . SER A 1 86 ? -27.675 29.221 22.400 1.00 59.53 86 SER A O 1
ATOM 715 N N . GLN A 1 87 ? -27.586 28.198 20.397 1.00 58.16 87 GLN A N 1
ATOM 716 C CA . GLN A 1 87 ? -26.441 28.960 19.886 1.00 58.16 87 GLN A CA 1
ATOM 717 C C . GLN A 1 87 ? -26.693 30.478 19.841 1.00 58.16 87 GLN A C 1
ATOM 719 O O . GLN A 1 87 ? -25.725 31.238 19.822 1.00 58.16 87 GLN A O 1
ATOM 724 N N . ASP A 1 88 ? -27.949 30.918 19.941 1.00 52.03 88 ASP A N 1
ATOM 725 C CA . ASP A 1 88 ? -28.334 32.332 19.909 1.00 52.03 88 ASP A CA 1
ATOM 726 C C . ASP A 1 88 ? -27.996 33.112 21.192 1.00 52.03 88 ASP A C 1
ATOM 728 O O . ASP A 1 88 ? -27.982 34.340 21.176 1.00 52.03 88 ASP A O 1
ATOM 732 N N . GLN A 1 89 ? -27.666 32.447 22.308 1.00 50.00 89 GLN A N 1
ATOM 733 C CA . GLN A 1 89 ? -27.354 33.128 23.580 1.00 50.00 89 GLN A CA 1
ATOM 734 C C . GLN A 1 89 ? -25.865 33.156 23.957 1.00 50.00 89 GLN A C 1
ATOM 736 O O . GLN A 1 89 ? -25.497 33.691 25.006 1.00 50.00 89 GLN A O 1
ATOM 741 N N . LYS A 1 90 ? -24.967 32.651 23.099 1.00 45.78 90 LYS A N 1
ATOM 742 C CA . LYS A 1 90 ? -23.521 32.608 23.396 1.00 45.78 90 LYS A CA 1
ATOM 743 C C . LYS A 1 90 ? -22.829 33.976 23.468 1.00 45.78 90 LYS A C 1
ATOM 745 O O . LYS A 1 90 ? -21.681 34.027 23.899 1.00 45.78 90 LYS A O 1
ATOM 750 N N . GLN A 1 91 ? -23.486 35.073 23.087 1.00 43.53 91 GLN A N 1
ATOM 751 C CA . GLN A 1 91 ? -22.837 36.390 23.020 1.00 43.53 91 GLN A CA 1
ATOM 752 C C . GLN A 1 91 ? -23.107 37.321 24.213 1.00 43.53 91 GLN A C 1
ATOM 754 O O . GLN A 1 91 ? -22.446 38.349 24.311 1.00 43.53 91 GLN A O 1
ATOM 759 N N . SER A 1 92 ? -23.995 36.987 25.160 1.00 43.28 92 SER A N 1
ATOM 760 C CA . SER A 1 92 ? -24.343 37.943 26.233 1.00 43.28 92 SER A CA 1
ATOM 761 C C . SER A 1 92 ? -23.616 37.746 27.573 1.00 43.28 92 SER A C 1
ATOM 763 O O . SER A 1 92 ? -23.752 38.599 28.447 1.00 43.28 92 SER A O 1
ATOM 765 N N . PHE A 1 93 ? -22.835 36.675 27.766 1.00 46.25 93 PHE A N 1
ATOM 766 C CA . PHE A 1 93 ? -22.273 36.342 29.092 1.00 46.25 93 PHE A CA 1
ATOM 767 C C . PHE A 1 93 ? -20.751 36.517 29.234 1.00 46.25 93 PHE A C 1
ATOM 769 O O . PHE A 1 93 ? -20.207 36.220 30.292 1.00 46.25 93 PHE A O 1
ATOM 776 N N . VAL A 1 94 ? -20.044 37.047 28.225 1.00 46.41 94 VAL A N 1
ATOM 777 C CA . VAL A 1 94 ? -18.580 37.274 28.319 1.00 46.41 94 VAL A CA 1
ATOM 778 C C . VAL A 1 94 ? -18.220 38.608 28.996 1.00 46.41 94 VAL A C 1
ATOM 780 O O . VAL A 1 94 ? -17.059 38.869 29.288 1.00 46.41 94 VAL A O 1
ATOM 783 N N . GLY A 1 95 ? -19.190 39.456 29.334 1.00 41.84 95 GLY A N 1
ATOM 784 C CA . GLY A 1 95 ? -18.877 40.771 29.886 1.00 41.84 95 GLY A CA 1
ATOM 785 C C . GLY A 1 95 ? -19.967 41.319 30.775 1.00 41.84 95 GLY A C 1
ATOM 786 O O . GLY A 1 95 ? -20.732 42.164 30.327 1.00 41.84 95 GLY A O 1
ATOM 787 N N . LYS A 1 96 ? -20.023 40.851 32.023 1.00 39.69 96 LYS A N 1
ATOM 788 C CA . LYS A 1 96 ? -20.342 41.654 33.216 1.00 39.69 96 LYS A CA 1
ATOM 789 C C . LYS A 1 96 ? -20.344 40.729 34.424 1.00 39.69 96 LYS A C 1
ATOM 791 O O . LYS A 1 96 ? -21.181 39.839 34.533 1.00 39.69 96 LYS A O 1
ATOM 796 N N . GLY A 1 97 ? -19.386 40.952 35.323 1.00 50.41 97 GLY A N 1
ATOM 797 C CA . GLY A 1 97 ? -19.473 40.414 36.670 1.00 50.41 97 GLY A CA 1
ATOM 798 C C . GLY A 1 97 ? -20.816 40.817 37.267 1.00 50.41 97 GLY A C 1
ATOM 799 O O . GLY A 1 97 ? -21.177 41.990 37.250 1.00 50.41 97 GLY A O 1
ATOM 800 N N . ALA A 1 98 ? -21.574 39.841 37.739 1.00 41.69 98 ALA A N 1
ATOM 801 C CA . ALA A 1 98 ? -22.794 40.102 38.472 1.00 41.69 98 ALA A CA 1
ATOM 802 C C . ALA A 1 98 ? -23.006 38.962 39.459 1.00 41.69 98 ALA A C 1
ATOM 804 O O . ALA A 1 98 ? -23.234 37.812 39.089 1.00 41.69 98 ALA A O 1
ATOM 805 N N . GLN A 1 99 ? -22.865 39.336 40.728 1.00 52.53 99 GLN A N 1
ATOM 806 C CA . GLN A 1 99 ? -23.411 38.649 41.886 1.00 52.53 99 GLN A CA 1
ATOM 807 C C . GLN A 1 99 ? -24.817 38.132 41.577 1.00 52.53 99 GLN A C 1
ATOM 809 O O . GLN A 1 99 ? -25.632 38.869 41.022 1.00 52.53 99 GLN A O 1
ATOM 814 N N . ILE A 1 100 ? -25.123 36.909 42.003 1.00 49.12 100 ILE A N 1
ATOM 815 C CA . ILE A 1 100 ? -26.511 36.470 42.102 1.00 49.12 100 ILE A CA 1
ATOM 816 C C . ILE A 1 100 ? -26.776 36.163 43.566 1.00 49.12 100 ILE A C 1
ATOM 818 O O . ILE A 1 100 ? -26.379 35.145 44.128 1.00 49.12 100 ILE A O 1
ATOM 822 N N . THR A 1 101 ? -27.371 37.179 44.170 1.00 47.81 101 THR A N 1
ATOM 823 C CA . THR A 1 101 ? -28.024 37.213 45.463 1.00 47.81 101 THR A CA 1
ATOM 824 C C . THR A 1 101 ? -29.132 36.169 45.557 1.00 47.81 101 THR A C 1
ATOM 826 O O . THR A 1 101 ? -29.830 35.872 44.588 1.00 47.81 101 THR A O 1
ATOM 829 N N . SER A 1 102 ? -29.286 35.647 46.775 1.00 48.97 102 SER A N 1
ATOM 830 C CA . SER A 1 102 ? -30.381 34.788 47.222 1.00 48.97 102 SER A CA 1
ATOM 831 C C . SER A 1 102 ? -31.745 35.342 46.810 1.00 48.97 102 SER A C 1
ATOM 833 O O . SER A 1 102 ? -32.059 36.493 47.125 1.00 48.97 102 SER A O 1
ATOM 835 N N . ARG A 1 103 ? -32.566 34.509 46.163 1.00 44.22 103 ARG A N 1
ATOM 836 C CA . ARG A 1 103 ? -34.024 34.651 46.169 1.00 44.22 103 ARG A CA 1
ATOM 837 C C . ARG A 1 103 ? -34.690 33.285 46.252 1.00 44.22 103 ARG A C 1
ATOM 839 O O . ARG A 1 103 ? -34.748 32.534 45.285 1.00 44.22 103 ARG A O 1
ATOM 846 N N . GLU A 1 104 ? -35.184 33.024 47.449 1.00 43.88 104 GLU A N 1
ATOM 847 C CA . GLU A 1 104 ? -36.288 32.125 47.754 1.00 43.88 104 GLU A CA 1
ATOM 848 C C . GLU A 1 104 ? -37.567 32.589 47.026 1.00 43.88 104 GLU A C 1
ATOM 850 O O . GLU A 1 104 ? -37.804 33.795 46.896 1.00 43.88 104 GLU A O 1
ATOM 855 N N . PRO A 1 105 ? -38.398 31.651 46.557 1.00 40.66 105 PRO A N 1
ATOM 856 C CA . PRO A 1 105 ? -39.851 31.800 46.655 1.00 40.66 105 PRO A CA 1
ATOM 857 C C . PRO A 1 105 ? -40.417 30.528 47.313 1.00 40.66 105 PRO A C 1
ATOM 859 O O . PRO A 1 105 ? -40.167 29.421 46.850 1.00 40.66 105 PRO A O 1
ATOM 862 N N . GLN A 1 106 ? -40.937 30.596 48.540 1.00 41.50 106 GLN A N 1
ATOM 863 C CA . GLN A 1 106 ? -42.326 30.925 48.898 1.00 41.50 106 GLN A CA 1
ATOM 864 C C . GLN A 1 106 ? -43.410 30.320 47.982 1.00 41.50 106 GLN A C 1
ATOM 866 O O . GLN A 1 106 ? -43.630 30.811 46.877 1.00 41.50 106 GLN A O 1
ATOM 871 N N . ASN A 1 107 ? -44.118 29.354 48.594 1.00 41.59 107 ASN A N 1
ATOM 872 C CA . ASN A 1 107 ? -45.393 28.688 48.275 1.00 41.59 107 ASN A CA 1
ATOM 873 C C . ASN A 1 107 ? -45.450 27.703 47.105 1.00 41.59 107 ASN A C 1
ATOM 875 O O . ASN A 1 107 ? -45.529 28.140 45.939 1.00 41.59 107 ASN A O 1
#

Mean predicted aligned error: 18.08 Å

Secondary structure (DSSP, 8-state):
-HHHHHHHHHHHHHHHHHHHHHHHHHHHHHHHHHHHHHHHHHHHHHHHHHHHHHHHHHS-HHHHHHHHHHHH-PPPPS--------GGGTTSSSS------------